Protein AF-A0A661LMF1-F1 (afdb_monomer)

Secondary structure (DSSP, 8-state):
--HHHHHHHHHHHHHHHHHTT-------EEEEE-TTS-EEEESS--STT-EEEE-TT-S-HHHHHHHHHHHHHHHHHH-

Radius of gyration: 22.79 Å; Cα contacts (8 Å, |Δi|>4): 54; chains: 1; bounding box: 54×23×64 Å

Structure (mmCIF, N/CA/C/O backbone):
data_AF-A0A661LMF1-F1
#
_entry.id   AF-A0A661LMF1-F1
#
loop_
_atom_site.group_PDB
_atom_site.id
_atom_site.type_symbol
_atom_site.label_atom_id
_atom_site.label_alt_id
_atom_site.label_comp_id
_atom_site.label_asym_id
_atom_site.label_entity_id
_atom_site.label_seq_id
_atom_site.pdbx_PDB_ins_code
_atom_site.Cartn_x
_atom_site.Cartn_y
_atom_site.Cartn_z
_atom_site.occupancy
_atom_site.B_iso_or_equiv
_atom_site.auth_seq_id
_atom_site.auth_comp_id
_atom_site.auth_asym_id
_atom_site.auth_atom_id
_atom_site.pdbx_PDB_model_num
ATOM 1 N N . MET A 1 1 ? 31.744 -1.808 -40.680 1.00 62.84 1 MET A N 1
ATOM 2 C CA . MET A 1 1 ? 31.535 -2.211 -39.268 1.00 62.84 1 MET A CA 1
ATOM 3 C C . MET A 1 1 ? 31.756 -3.719 -39.186 1.00 62.84 1 MET A C 1
ATOM 5 O O . MET A 1 1 ? 31.215 -4.400 -40.044 1.00 62.84 1 MET A O 1
ATOM 9 N N . SER A 1 2 ? 32.595 -4.254 -38.287 1.00 88.75 2 SER A N 1
ATOM 10 C CA . SER A 1 2 ? 32.837 -5.712 -38.256 1.00 88.75 2 SER A 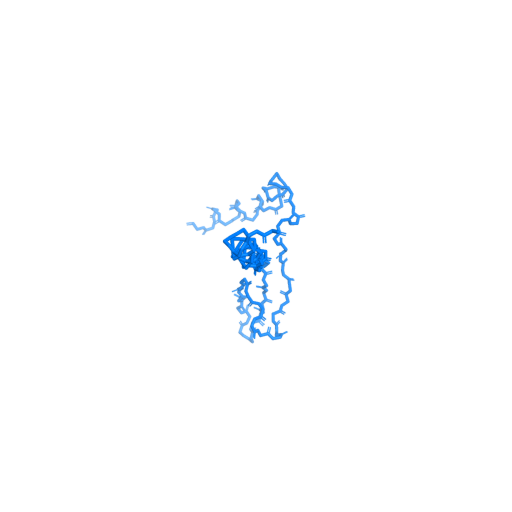CA 1
ATOM 11 C C . SER A 1 2 ? 31.645 -6.459 -37.649 1.00 88.75 2 SER A C 1
ATOM 13 O O . SER A 1 2 ? 30.955 -5.920 -36.781 1.00 88.75 2 SER A O 1
ATOM 15 N N . LEU A 1 3 ? 31.431 -7.708 -38.073 1.00 90.50 3 LEU A N 1
ATOM 16 C CA . LEU A 1 3 ? 30.346 -8.576 -37.594 1.00 90.50 3 LEU A CA 1
ATOM 17 C C . LEU A 1 3 ? 30.322 -8.691 -36.059 1.00 90.50 3 LEU A C 1
ATOM 19 O O . LEU A 1 3 ? 29.264 -8.631 -35.444 1.00 90.50 3 LEU A O 1
ATOM 23 N N . SER A 1 4 ? 31.497 -8.751 -35.429 1.00 90.12 4 SER A N 1
ATOM 24 C CA . SER A 1 4 ? 31.645 -8.774 -33.969 1.00 90.12 4 SER A CA 1
ATOM 25 C C . SER A 1 4 ? 31.095 -7.521 -33.277 1.00 90.12 4 SER A C 1
ATOM 27 O O . SER A 1 4 ? 30.447 -7.627 -32.239 1.00 90.12 4 SER A O 1
ATOM 29 N N . LYS A 1 5 ? 31.294 -6.333 -33.861 1.00 92.31 5 LYS A N 1
ATOM 30 C CA . LYS A 1 5 ? 30.761 -5.073 -33.317 1.00 92.31 5 LYS A CA 1
ATOM 31 C C . LYS A 1 5 ? 29.240 -4.996 -33.462 1.00 92.31 5 LYS A C 1
ATOM 33 O O . LYS A 1 5 ? 28.582 -4.459 -32.574 1.00 92.3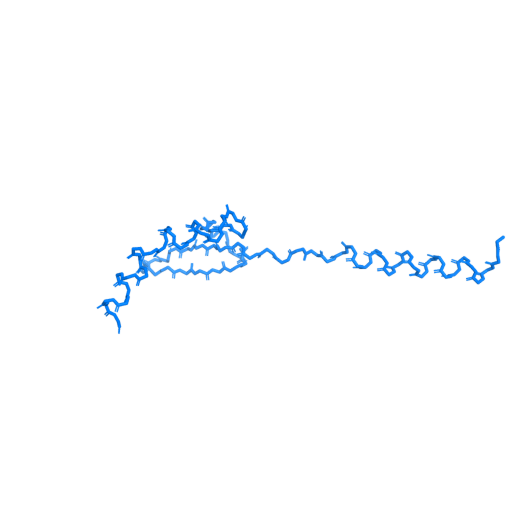1 5 LYS A O 1
ATOM 38 N N . LEU A 1 6 ? 28.688 -5.554 -34.543 1.00 94.88 6 LEU A N 1
ATOM 39 C CA . LEU A 1 6 ? 27.240 -5.648 -34.759 1.00 94.88 6 LEU A CA 1
ATOM 40 C C . LEU A 1 6 ? 26.583 -6.597 -33.742 1.00 94.88 6 LEU A C 1
ATOM 42 O O . LEU A 1 6 ? 25.595 -6.239 -33.111 1.00 94.88 6 LEU A O 1
ATOM 46 N N . LEU A 1 7 ? 27.164 -7.779 -33.525 1.00 95.69 7 LEU A N 1
ATOM 47 C CA . LEU A 1 7 ? 26.652 -8.749 -32.550 1.00 95.69 7 LEU A CA 1
ATOM 48 C C . LEU A 1 7 ? 26.677 -8.196 -31.119 1.00 95.69 7 LEU A C 1
ATOM 50 O O . LEU A 1 7 ? 25.701 -8.340 -30.385 1.00 95.69 7 LEU A O 1
ATOM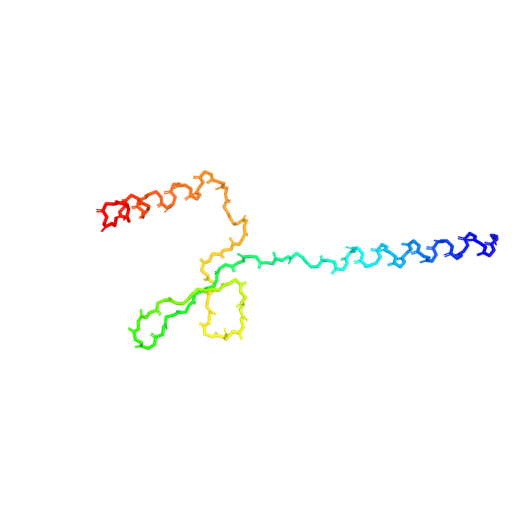 54 N N . LEU A 1 8 ? 27.759 -7.506 -30.745 1.00 95.94 8 LEU A N 1
ATOM 55 C CA . LEU A 1 8 ? 27.871 -6.873 -29.432 1.00 95.94 8 LEU A CA 1
ATOM 56 C C . LEU A 1 8 ? 26.810 -5.782 -29.228 1.00 95.94 8 LEU A C 1
ATOM 58 O O . LEU A 1 8 ? 26.199 -5.707 -28.166 1.00 95.94 8 LEU A O 1
ATOM 62 N N . SER A 1 9 ? 26.559 -4.954 -30.245 1.00 95.38 9 SER A N 1
ATOM 63 C CA . SER A 1 9 ? 25.557 -3.884 -30.152 1.00 95.38 9 SER A CA 1
ATOM 64 C C . SER A 1 9 ? 24.126 -4.426 -30.072 1.00 95.38 9 SER A C 1
ATOM 66 O O . SER A 1 9 ? 23.327 -3.908 -29.292 1.00 95.38 9 SER A O 1
ATOM 68 N N . VAL A 1 10 ? 23.816 -5.514 -30.782 1.00 96.38 10 VAL A N 1
ATOM 69 C CA . VAL A 1 10 ? 22.527 -6.216 -30.648 1.00 96.38 10 VAL A CA 1
ATOM 70 C C . VAL A 1 10 ? 22.361 -6.808 -29.247 1.00 96.38 10 VAL A C 1
ATOM 72 O O . VAL A 1 10 ? 21.315 -6.616 -28.630 1.00 96.38 10 VAL A O 1
ATOM 75 N N . ALA A 1 11 ? 23.390 -7.469 -28.710 1.00 96.50 11 ALA A N 1
ATOM 76 C CA . ALA A 1 11 ? 23.342 -8.033 -27.361 1.00 96.50 11 ALA A CA 1
ATOM 77 C C . ALA A 1 11 ? 23.097 -6.951 -26.294 1.00 96.50 11 ALA A C 1
ATOM 79 O O . ALA A 1 11 ? 22.249 -7.127 -25.419 1.00 96.50 11 ALA A O 1
ATOM 80 N N . ILE A 1 12 ? 23.771 -5.802 -26.407 1.00 96.50 12 ILE A N 1
ATOM 81 C CA . ILE A 1 12 ? 23.563 -4.656 -25.511 1.00 96.50 12 ILE A CA 1
ATOM 82 C C . ILE A 1 12 ? 22.129 -4.125 -25.622 1.00 96.50 12 ILE A C 1
ATOM 84 O O . ILE A 1 12 ? 21.493 -3.892 -24.594 1.00 96.50 12 ILE A O 1
ATOM 88 N N . MET A 1 13 ? 21.587 -3.977 -26.837 1.00 96.31 13 MET A N 1
ATOM 89 C CA . MET A 1 13 ? 20.194 -3.550 -27.012 1.00 96.31 13 MET A CA 1
ATOM 90 C C . MET A 1 13 ? 19.198 -4.526 -26.382 1.00 96.31 13 MET A C 1
ATOM 92 O O . MET A 1 13 ? 18.231 -4.082 -25.761 1.00 96.31 13 MET A O 1
ATOM 96 N N . VAL A 1 14 ? 19.427 -5.836 -26.498 1.00 95.50 14 VAL A N 1
ATOM 97 C CA . VAL A 1 14 ? 18.559 -6.849 -25.878 1.00 95.50 14 VAL A CA 1
ATOM 98 C C . VAL A 1 14 ? 18.602 -6.724 -24.356 1.00 95.50 14 VAL A C 1
ATOM 100 O O . VAL A 1 14 ? 17.550 -6.644 -23.724 1.00 95.50 14 VAL A O 1
ATOM 103 N N . VAL A 1 15 ? 19.796 -6.627 -23.765 1.00 95.31 15 VAL A N 1
ATOM 104 C CA . VAL A 1 15 ? 19.955 -6.467 -22.311 1.00 95.31 15 VAL A CA 1
ATOM 105 C C . VAL A 1 15 ? 19.282 -5.184 -21.819 1.00 95.31 15 VAL A C 1
ATOM 107 O O . VAL A 1 15 ? 18.509 -5.232 -20.865 1.00 95.31 15 VAL A O 1
ATOM 110 N N . LEU A 1 16 ? 19.499 -4.050 -22.491 1.00 93.75 16 LEU A N 1
ATOM 111 C CA . LEU A 1 16 ? 18.858 -2.780 -22.133 1.00 93.75 16 LEU A CA 1
ATOM 112 C C . LEU A 1 16 ? 17.328 -2.856 -22.234 1.00 93.75 16 LEU A C 1
ATOM 114 O O . LEU A 1 16 ? 16.633 -2.350 -21.356 1.00 93.75 16 LEU A O 1
ATOM 118 N N . SER A 1 17 ? 16.798 -3.538 -23.252 1.00 91.81 17 SER A N 1
ATOM 119 C CA . SER A 1 17 ? 15.350 -3.735 -23.409 1.00 91.81 17 SER A CA 1
ATOM 120 C C . SER A 1 17 ? 14.754 -4.556 -22.258 1.00 91.81 17 SER A C 1
ATOM 122 O O . SER A 1 17 ? 13.678 -4.230 -21.750 1.00 91.81 17 SER A O 1
ATOM 124 N N . PHE A 1 18 ? 15.468 -5.585 -21.789 1.00 88.12 18 PHE A N 1
ATOM 125 C CA . PHE A 1 18 ? 15.059 -6.372 -20.621 1.00 88.12 18 PHE A CA 1
ATOM 126 C C . PHE A 1 18 ? 15.119 -5.563 -19.318 1.00 88.12 18 PHE A C 1
ATOM 128 O O . PHE A 1 18 ? 14.197 -5.650 -18.508 1.00 88.12 18 PHE A O 1
ATOM 135 N N . LEU A 1 19 ? 16.152 -4.737 -19.126 1.00 86.94 19 LEU A N 1
ATOM 136 C CA . LEU A 1 19 ? 16.282 -3.894 -17.931 1.00 86.94 19 LEU A CA 1
ATOM 137 C C . LEU A 1 19 ? 15.178 -2.830 -17.842 1.00 86.94 19 LEU A C 1
ATOM 139 O O . LEU A 1 19 ? 14.664 -2.566 -16.758 1.00 86.94 19 LEU A O 1
ATOM 143 N N . LEU A 1 20 ? 14.759 -2.266 -18.977 1.00 83.06 20 LEU A N 1
ATOM 144 C CA . LEU A 1 20 ? 13.655 -1.300 -19.039 1.00 83.06 20 LEU A CA 1
ATOM 145 C C . LEU A 1 20 ? 12.269 -1.941 -18.848 1.00 83.06 20 LEU A C 1
ATOM 147 O O . LEU A 1 20 ? 11.289 -1.231 -18.631 1.00 83.06 20 LEU A O 1
ATOM 151 N N . SER A 1 21 ? 12.170 -3.272 -18.907 1.00 75.94 21 SER A N 1
ATOM 152 C CA . SER A 1 21 ? 10.909 -4.006 -18.740 1.00 75.94 21 SER A CA 1
ATOM 153 C C . SER A 1 21 ? 10.521 -4.235 -17.273 1.00 75.94 21 SER A C 1
ATOM 155 O O . SER A 1 21 ? 9.443 -4.772 -17.001 1.00 75.94 21 SER A O 1
ATOM 157 N N . PHE A 1 22 ? 11.359 -3.824 -16.315 1.00 69.75 22 PHE A N 1
ATOM 158 C CA . PHE A 1 22 ? 11.018 -3.870 -14.895 1.00 69.75 22 PHE A CA 1
ATOM 159 C C . PHE A 1 22 ? 9.885 -2.881 -14.600 1.00 69.75 22 PHE A C 1
ATOM 161 O O . PHE A 1 22 ? 10.086 -1.674 -14.472 1.00 69.75 22 PHE A O 1
ATOM 168 N N . ARG A 1 23 ? 8.657 -3.396 -14.496 1.00 66.69 23 ARG A N 1
ATOM 169 C CA . ARG A 1 23 ? 7.533 -2.610 -13.987 1.00 66.69 23 ARG A CA 1
ATOM 170 C C . ARG A 1 23 ? 7.771 -2.330 -12.507 1.00 66.69 23 ARG A C 1
ATOM 172 O O . ARG A 1 23 ? 8.048 -3.255 -11.748 1.00 66.69 23 ARG A O 1
ATOM 179 N N . TYR A 1 24 ? 7.634 -1.068 -12.104 1.00 67.69 24 TYR A N 1
ATOM 180 C CA . TYR A 1 24 ? 7.589 -0.696 -10.692 1.00 67.69 24 TYR A CA 1
ATOM 181 C C . TYR A 1 24 ? 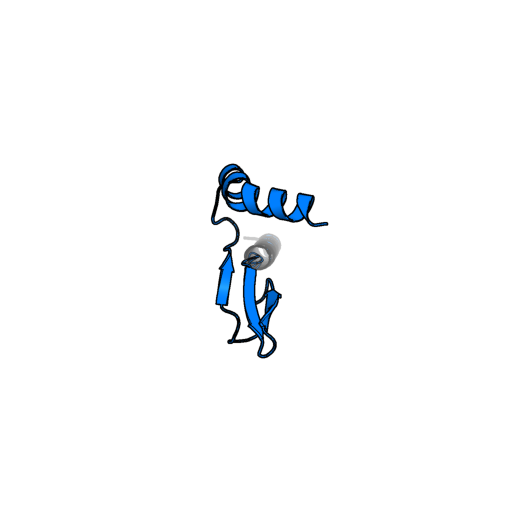6.518 -1.535 -9.989 1.00 67.69 24 TYR A C 1
ATOM 183 O O . TYR A 1 24 ? 5.367 -1.577 -10.435 1.00 67.69 24 TYR A O 1
ATOM 191 N N . ALA A 1 25 ? 6.905 -2.229 -8.918 1.00 68.38 25 ALA A N 1
ATOM 192 C CA . ALA A 1 25 ? 5.951 -2.903 -8.054 1.00 68.38 25 ALA A CA 1
ATOM 193 C C . ALA A 1 25 ? 5.100 -1.820 -7.390 1.00 68.38 25 ALA A C 1
ATOM 195 O O . ALA A 1 25 ? 5.616 -1.053 -6.590 1.00 68.38 25 ALA A O 1
ATOM 196 N N . GLN A 1 26 ? 3.826 -1.721 -7.770 1.00 72.75 26 GLN A N 1
ATOM 197 C CA . GLN A 1 26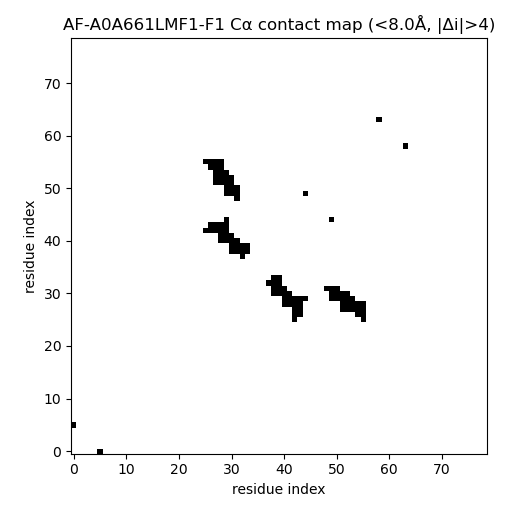 ? 2.906 -0.783 -7.137 1.00 72.75 26 GLN A CA 1
ATOM 198 C C . GLN A 1 26 ? 2.506 -1.348 -5.774 1.00 72.75 26 GLN A C 1
ATOM 200 O O . GLN A 1 26 ? 1.888 -2.411 -5.709 1.00 72.75 26 GLN A O 1
ATOM 205 N N . ALA A 1 27 ? 2.848 -0.646 -4.697 1.00 81.56 27 ALA A N 1
ATOM 206 C CA . ALA A 1 27 ? 2.486 -0.998 -3.324 1.00 81.56 27 ALA A CA 1
ATOM 207 C C . ALA A 1 27 ? 1.287 -0.180 -2.800 1.00 81.56 27 ALA A C 1
ATOM 209 O O . ALA A 1 27 ? 1.175 0.085 -1.602 1.00 81.56 27 ALA A O 1
ATOM 210 N N . ASP A 1 28 ? 0.383 0.230 -3.696 1.00 90.94 28 ASP A N 1
ATOM 211 C CA . ASP A 1 28 ? -0.907 0.813 -3.320 1.00 90.94 28 ASP A CA 1
ATOM 212 C C . ASP A 1 28 ? -1.667 -0.171 -2.416 1.00 90.94 28 ASP A C 1
ATOM 214 O O . ASP A 1 28 ? -1.803 -1.350 -2.737 1.00 90.94 28 ASP A O 1
ATOM 218 N N . ILE A 1 29 ? -2.216 0.311 -1.303 1.00 92.38 29 ILE A N 1
ATOM 219 C CA . ILE A 1 29 ? -3.077 -0.487 -0.433 1.00 92.38 29 ILE A CA 1
ATOM 220 C C . ILE A 1 29 ? -4.524 -0.308 -0.869 1.00 92.38 29 ILE A C 1
ATOM 222 O O . ILE A 1 29 ? -5.057 0.805 -0.937 1.00 92.38 29 ILE A O 1
ATOM 226 N N . TYR A 1 30 ? -5.190 -1.429 -1.099 1.00 95.00 30 TYR A N 1
ATOM 227 C CA . TYR A 1 30 ? -6.612 -1.511 -1.375 1.00 95.00 30 TYR A CA 1
ATOM 228 C C . TYR A 1 30 ? -7.337 -2.133 -0.191 1.00 95.00 30 TYR A C 1
ATOM 230 O O . TYR A 1 30 ? -6.776 -2.963 0.525 1.00 95.00 30 TYR A O 1
ATOM 238 N N . ARG A 1 31 ? -8.610 -1.773 -0.011 1.00 96.19 31 ARG A N 1
ATOM 239 C CA . ARG A 1 31 ? -9.467 -2.361 1.021 1.00 96.19 31 ARG A CA 1
ATOM 240 C C . ARG A 1 31 ? -10.840 -2.766 0.504 1.00 96.19 31 ARG A C 1
ATOM 242 O O . ARG A 1 31 ? -11.365 -2.161 -0.434 1.00 96.19 31 ARG A O 1
ATOM 249 N N . PHE A 1 32 ? -11.436 -3.745 1.168 1.00 96.81 32 PHE A N 1
ATOM 250 C CA . PHE A 1 32 ? -12.807 -4.209 0.965 1.00 96.81 32 PHE A CA 1
ATOM 251 C C . PHE A 1 32 ? -13.413 -4.587 2.322 1.00 96.81 32 PHE A C 1
ATOM 253 O O . PHE A 1 32 ? -12.732 -5.191 3.143 1.00 96.81 32 PHE A O 1
ATOM 260 N N . LYS A 1 33 ? -14.677 -4.224 2.571 1.00 97.62 33 LYS A N 1
ATOM 261 C CA . LYS A 1 33 ? -15.421 -4.663 3.760 1.00 97.62 33 LYS A CA 1
ATOM 262 C C . LYS A 1 33 ? -16.355 -5.794 3.364 1.00 97.62 33 LYS A C 1
ATOM 264 O O . LYS A 1 33 ? -17.178 -5.602 2.470 1.00 97.62 33 LYS A O 1
ATOM 269 N N . ASP A 1 34 ? -16.233 -6.943 4.012 1.00 96.75 34 ASP A N 1
ATOM 270 C CA . ASP A 1 34 ? -17.103 -8.078 3.720 1.00 96.75 34 ASP A CA 1
ATOM 271 C C . ASP A 1 34 ? -18.499 -7.954 4.354 1.00 96.75 34 ASP A C 1
ATOM 273 O O . ASP A 1 34 ? -18.819 -6.989 5.052 1.00 96.75 34 ASP A O 1
ATOM 277 N N . LYS A 1 35 ? -19.344 -8.960 4.096 1.00 97.50 35 LYS A N 1
ATOM 278 C CA . LYS A 1 35 ? -20.724 -9.031 4.598 1.00 97.50 35 LYS A CA 1
ATOM 279 C C . LYS A 1 35 ? -20.832 -9.119 6.126 1.00 97.50 35 LYS A C 1
ATOM 281 O O . LYS A 1 35 ? -21.856 -8.729 6.670 1.00 97.50 35 LYS A O 1
ATOM 286 N N . ASN A 1 36 ? -19.797 -9.619 6.802 1.00 97.88 36 ASN A N 1
ATOM 287 C CA . ASN A 1 36 ? -19.734 -9.712 8.262 1.00 97.88 36 ASN A CA 1
ATOM 288 C C . ASN A 1 36 ? -19.135 -8.436 8.876 1.00 97.88 36 ASN A C 1
ATOM 290 O O . ASN A 1 36 ? -19.058 -8.295 10.093 1.00 97.88 36 ASN A O 1
ATOM 294 N N . GLY A 1 37 ? -18.711 -7.496 8.031 1.00 96.31 37 GLY A N 1
ATOM 295 C CA . GLY A 1 37 ? -18.157 -6.217 8.420 1.00 96.31 37 GLY A CA 1
ATOM 296 C C . GLY A 1 37 ? -16.647 -6.214 8.651 1.00 96.31 37 GLY A C 1
ATOM 297 O O . GLY A 1 37 ? -16.132 -5.207 9.144 1.00 96.31 37 GLY A O 1
ATOM 298 N N . VAL A 1 38 ? -15.935 -7.277 8.272 1.00 97.00 38 VAL A N 1
ATOM 299 C CA . VAL A 1 38 ? -14.477 -7.373 8.418 1.00 97.00 38 VAL A CA 1
ATOM 300 C C . VAL A 1 38 ? -13.791 -6.640 7.266 1.00 97.00 38 VAL A C 1
ATOM 302 O O . VAL A 1 38 ? -14.171 -6.783 6.101 1.00 97.00 38 VAL A O 1
ATOM 305 N N . TRP A 1 39 ? -12.781 -5.831 7.592 1.00 96.12 39 TRP A N 1
ATOM 306 C CA . TRP A 1 39 ? -11.937 -5.169 6.599 1.00 96.12 39 TRP A CA 1
ATOM 307 C C . TRP A 1 39 ? -10.837 -6.109 6.105 1.00 96.12 39 TRP A C 1
ATOM 309 O O . TRP A 1 39 ? -10.047 -6.620 6.892 1.00 96.12 39 TRP A O 1
ATOM 319 N N . HIS A 1 40 ? -10.756 -6.269 4.789 1.00 96.19 40 HIS A N 1
ATOM 320 C CA . HIS A 1 40 ? -9.709 -6.998 4.082 1.00 96.19 40 HIS A CA 1
ATOM 321 C C . HIS A 1 40 ? -8.817 -6.004 3.350 1.00 96.19 40 HIS A C 1
ATOM 323 O O . HIS A 1 40 ? -9.331 -5.134 2.643 1.00 96.19 40 HIS A O 1
ATOM 329 N N . PHE A 1 41 ? -7.501 -6.152 3.476 1.00 95.06 41 PHE A N 1
ATOM 330 C CA . PHE A 1 41 ? -6.511 -5.299 2.817 1.00 95.06 41 PHE A CA 1
ATOM 331 C C . PHE A 1 41 ? -5.632 -6.116 1.869 1.00 95.06 41 PHE A C 1
ATOM 333 O O . PHE A 1 41 ? -5.399 -7.300 2.099 1.00 95.06 41 PHE A O 1
ATOM 340 N N . THR A 1 42 ? -5.162 -5.496 0.788 1.00 93.19 42 THR A N 1
ATOM 341 C CA . THR A 1 42 ? -4.236 -6.120 -0.169 1.00 93.19 42 THR A CA 1
ATOM 342 C C . THR A 1 42 ? -3.417 -5.061 -0.903 1.00 93.19 42 THR A C 1
ATOM 344 O O . THR A 1 42 ? -3.880 -3.932 -1.069 1.00 93.19 42 THR A O 1
ATOM 347 N N . ASN A 1 43 ? -2.224 -5.429 -1.364 1.00 92.44 43 ASN A N 1
ATOM 348 C CA . ASN A 1 43 ? -1.392 -4.620 -2.256 1.00 92.44 43 ASN A CA 1
ATOM 349 C C . ASN A 1 43 ? -1.655 -4.902 -3.749 1.00 92.44 43 ASN A C 1
ATOM 351 O O . ASN A 1 43 ? -1.115 -4.221 -4.614 1.00 92.44 43 ASN A O 1
ATOM 355 N N . VAL A 1 44 ? -2.485 -5.900 -4.074 1.00 87.81 44 VAL A N 1
ATOM 356 C CA . VAL A 1 44 ? -2.821 -6.269 -5.456 1.00 87.81 44 VAL A CA 1
ATOM 357 C C . VAL A 1 44 ? -4.330 -6.239 -5.633 1.00 87.81 44 V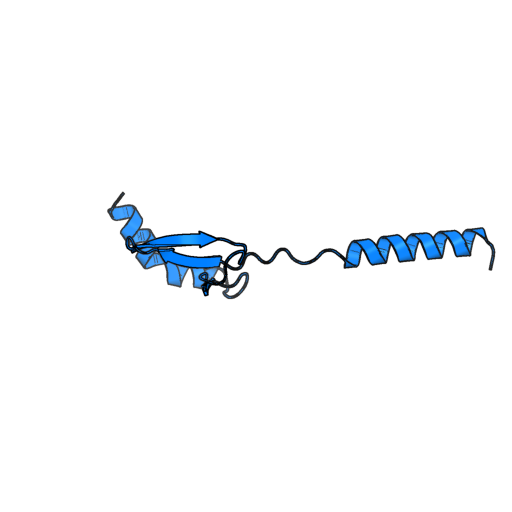AL A C 1
ATOM 359 O O . VAL A 1 44 ? -5.064 -6.966 -4.967 1.00 87.81 44 VAL A O 1
ATOM 362 N N . ARG A 1 45 ? -4.820 -5.436 -6.581 1.00 88.12 45 ARG A N 1
ATOM 363 C CA . ARG A 1 45 ? -6.252 -5.378 -6.901 1.00 88.12 45 ARG A CA 1
ATOM 364 C C . ARG A 1 45 ? -6.677 -6.581 -7.755 1.00 88.12 45 ARG A C 1
ATOM 366 O O . ARG A 1 45 ? -6.946 -6.441 -8.943 1.00 88.12 45 ARG A O 1
ATOM 373 N N . SER A 1 46 ? -6.726 -7.758 -7.139 1.00 87.00 46 SER A N 1
ATOM 374 C CA . SER A 1 46 ? -7.130 -9.020 -7.776 1.00 87.00 46 SER A CA 1
ATOM 375 C C . SER A 1 46 ? -8.648 -9.193 -7.901 1.00 87.00 46 SER A C 1
ATOM 377 O O . SER A 1 46 ? -9.106 -10.006 -8.697 1.00 87.00 46 SER A O 1
ATOM 379 N N . ASP A 1 47 ? -9.435 -8.420 -7.146 1.00 92.94 47 ASP A N 1
ATOM 380 C CA . ASP A 1 47 ? -10.896 -8.497 -7.129 1.00 92.94 47 ASP A CA 1
ATOM 381 C C . ASP A 1 47 ? -11.526 -7.091 -7.256 1.00 92.94 47 ASP A C 1
ATOM 383 O O . ASP A 1 47 ? -11.060 -6.127 -6.630 1.00 92.94 47 ASP A O 1
ATOM 387 N N . PRO A 1 48 ? -12.592 -6.931 -8.066 1.00 95.06 48 PRO A N 1
ATOM 388 C CA . PRO A 1 48 ? -13.210 -5.636 -8.336 1.00 95.06 48 PRO A CA 1
ATOM 389 C C . PRO A 1 48 ? -13.877 -4.990 -7.120 1.00 95.06 48 PRO A C 1
ATOM 391 O O . PRO A 1 48 ? -14.143 -3.789 -7.176 1.00 95.06 48 PRO A O 1
ATOM 394 N N . ARG A 1 49 ? -14.151 -5.723 -6.037 1.00 96.50 49 ARG A N 1
ATOM 395 C CA . ARG A 1 49 ? -14.718 -5.192 -4.785 1.00 96.50 49 ARG A CA 1
ATOM 396 C C . ARG A 1 49 ? -13.731 -4.308 -4.033 1.00 96.50 49 ARG A C 1
ATOM 398 O O . ARG A 1 49 ? -14.152 -3.400 -3.317 1.00 96.50 49 ARG A O 1
ATOM 405 N N . TYR A 1 50 ? -12.434 -4.527 -4.230 1.00 96.50 50 TYR A N 1
ATOM 406 C CA . TYR A 1 50 ? -11.404 -3.699 -3.627 1.00 96.50 50 TYR A CA 1
ATOM 407 C C . TYR A 1 50 ? -11.442 -2.274 -4.185 1.00 96.50 50 TYR A C 1
ATOM 409 O O . TYR A 1 50 ? -11.565 -2.030 -5.396 1.00 96.50 50 TYR A O 1
ATOM 417 N N . ARG A 1 51 ? -11.343 -1.313 -3.269 1.00 95.50 51 ARG A N 1
ATOM 418 C CA . ARG A 1 51 ? -11.242 0.121 -3.547 1.00 95.50 51 ARG A CA 1
ATOM 419 C C . ARG A 1 51 ? -9.904 0.627 -3.023 1.00 95.50 51 ARG A C 1
ATOM 421 O O . ARG A 1 51 ? -9.415 0.134 -2.009 1.00 95.50 51 ARG A O 1
ATOM 428 N N . LEU A 1 52 ? -9.317 1.593 -3.727 1.00 93.44 52 LEU A N 1
ATOM 429 C CA . LEU A 1 52 ? -8.061 2.218 -3.320 1.00 93.44 52 LEU A CA 1
ATOM 430 C C . LE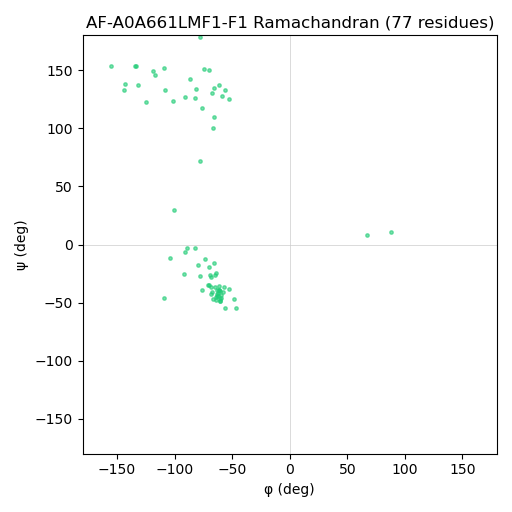U A 1 52 ? -8.226 2.847 -1.931 1.00 93.44 52 LEU A C 1
ATOM 432 O O . LEU A 1 52 ? -9.171 3.604 -1.705 1.00 93.44 52 LEU A O 1
ATOM 436 N N . TYR A 1 53 ? -7.319 2.512 -1.018 1.00 92.12 53 TYR A N 1
ATOM 437 C CA . TYR A 1 53 ? -7.288 3.051 0.338 1.00 92.12 53 TYR A CA 1
ATOM 438 C C . TYR A 1 53 ? -6.108 3.998 0.539 1.00 92.12 53 TYR A C 1
ATOM 440 O O . TYR A 1 53 ? -6.293 5.097 1.053 1.00 92.12 53 TYR A O 1
ATOM 448 N N . MET A 1 54 ? -4.920 3.598 0.090 1.00 88.31 54 MET A N 1
ATOM 449 C CA . MET A 1 54 ? -3.699 4.386 0.213 1.00 88.31 54 MET A CA 1
ATOM 450 C C . MET A 1 54 ? -2.832 4.176 -1.023 1.00 88.31 54 MET A C 1
ATOM 452 O O . MET A 1 54 ? -2.638 3.043 -1.450 1.00 88.31 54 MET A O 1
ATOM 456 N N . ARG A 1 55 ? -2.320 5.266 -1.599 1.00 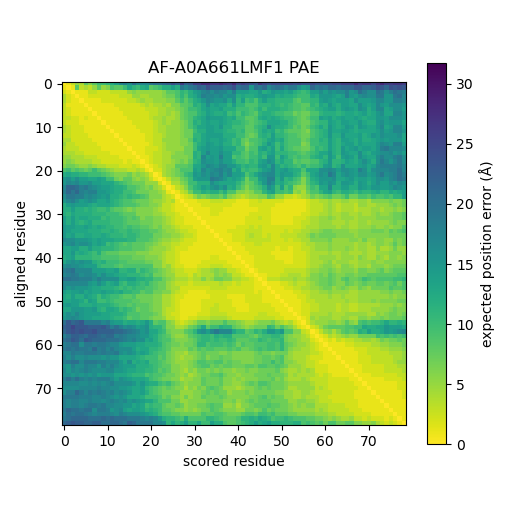88.25 55 ARG A N 1
ATOM 457 C CA . ARG A 1 55 ? -1.346 5.186 -2.691 1.00 88.25 55 ARG A CA 1
ATOM 458 C C . ARG A 1 55 ? 0.067 5.075 -2.146 1.00 88.25 55 ARG A C 1
ATOM 460 O O . ARG A 1 55 ? 0.406 5.758 -1.176 1.00 88.25 55 ARG A O 1
ATOM 467 N N . GLU A 1 56 ? 0.893 4.286 -2.810 1.00 85.19 56 GLU A N 1
ATOM 468 C CA . GLU A 1 56 ? 2.331 4.296 -2.594 1.00 85.19 56 GLU A CA 1
ATOM 469 C C . GLU A 1 56 ? 2.906 5.681 -2.934 1.00 85.19 56 GLU A C 1
ATOM 471 O O . GLU A 1 56 ? 2.506 6.321 -3.906 1.00 85.19 56 GLU A O 1
ATOM 476 N N . GLY A 1 57 ? 3.820 6.180 -2.097 1.00 77.69 57 GLY A N 1
ATOM 477 C CA . GLY A 1 57 ? 4.521 7.445 -2.350 1.00 77.69 57 GLY A CA 1
ATOM 478 C C . GLY A 1 57 ? 3.650 8.711 -2.313 1.00 77.69 57 GLY A C 1
ATOM 479 O O . GLY A 1 57 ? 4.142 9.789 -2.635 1.00 77.69 57 GLY A O 1
ATOM 480 N N . GLY A 1 58 ? 2.378 8.618 -1.904 1.00 72.75 58 GLY A N 1
ATOM 481 C CA . GLY A 1 58 ? 1.447 9.752 -1.937 1.00 72.75 58 GLY A CA 1
ATOM 482 C C . GLY A 1 58 ? 1.734 10.857 -0.915 1.00 72.75 58 GLY A C 1
ATOM 483 O O . GLY A 1 58 ? 1.261 11.978 -1.084 1.00 72.75 58 GLY A O 1
ATOM 484 N N . LEU A 1 59 ? 2.502 10.566 0.140 1.00 80.19 59 LEU A N 1
ATOM 485 C CA . LEU A 1 59 ? 2.794 11.497 1.228 1.00 80.19 59 LEU A CA 1
ATOM 486 C C . LEU A 1 59 ? 4.283 11.491 1.602 1.00 80.19 59 LEU A C 1
ATOM 488 O O . LEU A 1 59 ? 4.981 10.487 1.463 1.00 80.19 59 LEU A O 1
ATOM 492 N N . LYS A 1 60 ? 4.764 12.617 2.143 1.00 86.12 60 LYS A N 1
ATOM 493 C CA . LYS A 1 60 ? 6.089 12.707 2.778 1.00 86.12 60 LYS A CA 1
ATOM 494 C C . LYS A 1 60 ? 6.088 11.933 4.102 1.00 86.12 60 LYS A C 1
ATOM 496 O O . LYS A 1 60 ? 5.076 11.930 4.797 1.00 86.12 60 LYS A O 1
ATOM 501 N N . ALA A 1 61 ? 7.236 11.383 4.507 1.00 82.38 61 ALA A N 1
ATOM 502 C CA . ALA A 1 61 ? 7.384 10.603 5.747 1.00 82.38 61 ALA A CA 1
ATOM 503 C C . ALA A 1 61 ? 6.766 11.285 6.985 1.00 82.38 61 ALA A C 1
ATOM 505 O O . ALA A 1 61 ? 5.970 10.681 7.698 1.00 82.38 61 ALA A O 1
ATOM 506 N N . ARG A 1 62 ? 7.040 12.583 7.187 1.00 87.56 62 ARG A N 1
ATOM 507 C CA . ARG A 1 62 ? 6.467 13.377 8.291 1.00 87.56 62 ARG A CA 1
ATOM 508 C C . ARG A 1 62 ? 4.936 13.383 8.295 1.00 87.56 62 ARG A C 1
ATOM 510 O O . ARG A 1 62 ? 4.322 13.379 9.354 1.00 87.56 62 ARG A O 1
ATOM 517 N N . GLN A 1 63 ? 4.325 13.411 7.116 1.00 87.38 63 GLN A N 1
ATOM 518 C CA . GLN A 1 63 ? 2.877 13.463 6.985 1.00 87.38 63 GLN A CA 1
ATOM 519 C C . GLN A 1 63 ? 2.233 12.134 7.397 1.00 87.38 63 GLN A C 1
ATOM 521 O O . GLN A 1 63 ? 1.161 12.147 7.989 1.00 87.38 63 GLN A O 1
ATOM 526 N N . TYR A 1 64 ? 2.893 11.000 7.135 1.00 83.88 64 TYR A N 1
ATOM 527 C CA . TYR A 1 64 ? 2.423 9.703 7.622 1.00 83.88 64 TYR A CA 1
ATOM 528 C C . TYR A 1 64 ? 2.417 9.636 9.145 1.00 83.88 64 TYR A C 1
ATOM 530 O O . TYR A 1 64 ? 1.418 9.205 9.709 1.00 83.88 64 TYR A O 1
ATOM 538 N N . ILE A 1 65 ? 3.486 10.111 9.795 1.00 86.00 65 ILE A N 1
ATOM 539 C CA . ILE A 1 65 ? 3.565 10.156 11.262 1.00 86.00 65 ILE A CA 1
ATOM 540 C C . ILE A 1 65 ? 2.374 10.944 11.807 1.00 86.00 65 ILE A C 1
ATOM 542 O O . ILE A 1 65 ? 1.585 10.393 12.556 1.00 86.00 65 ILE A O 1
ATOM 546 N N . ILE A 1 66 ? 2.174 12.180 11.340 1.00 89.50 66 ILE A N 1
ATOM 547 C CA . ILE A 1 66 ? 1.089 13.051 11.821 1.00 89.50 66 ILE A CA 1
ATOM 548 C C . ILE A 1 66 ? -0.293 12.433 11.587 1.00 89.50 66 ILE A C 1
ATOM 550 O O . ILE A 1 66 ? -1.137 12.454 12.476 1.00 89.50 66 ILE A O 1
ATOM 554 N N . ASN A 1 67 ? -0.539 11.891 10.393 1.00 88.38 67 ASN A N 1
ATOM 555 C CA . ASN A 1 67 ? -1.860 11.373 10.042 1.00 88.38 67 ASN A CA 1
ATOM 556 C C . ASN A 1 67 ? -2.231 10.111 10.834 1.00 88.38 67 ASN A C 1
ATOM 558 O O . ASN A 1 67 ? -3.419 9.849 11.028 1.00 88.38 67 ASN A O 1
ATOM 562 N N . TYR A 1 68 ? -1.241 9.320 11.255 1.00 88.75 68 TYR A N 1
ATOM 563 C CA . TYR A 1 68 ? -1.466 8.059 11.960 1.00 88.75 68 TYR A CA 1
ATOM 564 C C . TYR A 1 68 ? -1.203 8.129 13.464 1.00 88.75 68 TYR A C 1
ATOM 566 O O . TYR A 1 68 ? -1.623 7.214 14.167 1.00 88.75 68 TYR A O 1
ATOM 574 N N . ASP A 1 69 ? -0.593 9.206 13.959 1.00 92.81 69 ASP A N 1
ATOM 575 C CA . ASP A 1 69 ? -0.206 9.410 15.360 1.00 92.81 69 ASP A CA 1
ATOM 576 C C . ASP A 1 69 ? -1.334 9.059 16.340 1.00 92.81 69 ASP A C 1
ATOM 578 O O . ASP A 1 69 ? -1.205 8.162 17.172 1.00 92.81 69 ASP A O 1
ATOM 582 N N . ALA A 1 70 ? -2.505 9.670 16.146 1.00 93.62 70 ALA A N 1
ATOM 583 C CA . ALA A 1 70 ? -3.666 9.448 17.002 1.00 93.62 70 ALA A CA 1
ATOM 584 C C . ALA A 1 70 ? -4.149 7.985 17.001 1.00 93.62 70 ALA A C 1
ATOM 586 O O . ALA A 1 70 ? -4.599 7.475 18.027 1.00 93.62 70 ALA A O 1
ATOM 587 N N . ILE A 1 71 ? -4.071 7.295 15.858 1.00 90.81 71 ILE A N 1
ATOM 588 C CA . ILE A 1 71 ? -4.500 5.893 15.749 1.00 90.81 71 ILE A CA 1
ATOM 589 C C . ILE A 1 71 ? -3.464 4.965 16.390 1.00 90.81 71 ILE A C 1
ATOM 591 O O . ILE A 1 71 ? -3.852 4.008 17.056 1.00 90.81 71 ILE A O 1
ATOM 595 N N . ILE A 1 72 ? -2.171 5.256 16.219 1.00 89.94 72 ILE A N 1
ATOM 596 C CA . ILE A 1 72 ? -1.073 4.508 16.843 1.00 89.94 72 ILE A CA 1
ATOM 597 C C . ILE A 1 72 ? -1.193 4.587 18.366 1.00 89.94 72 ILE A C 1
ATOM 599 O O . ILE A 1 72 ? -1.187 3.548 19.023 1.00 89.94 72 ILE A O 1
ATOM 603 N N . HIS A 1 73 ? -1.379 5.790 18.917 1.00 95.19 73 HIS A N 1
ATOM 604 C CA . HIS A 1 73 ? -1.555 5.982 20.357 1.00 95.19 73 HIS A CA 1
ATOM 605 C C . HIS A 1 73 ? -2.780 5.246 20.893 1.00 95.19 73 HIS A C 1
ATOM 607 O O . HIS A 1 73 ? -2.664 4.469 21.836 1.00 95.19 73 HIS A O 1
ATOM 613 N N . LYS A 1 74 ? -3.933 5.399 20.233 1.00 96.00 74 LYS A N 1
ATOM 614 C CA . LYS A 1 74 ? -5.153 4.690 20.629 1.00 96.00 74 LYS A CA 1
ATOM 615 C C . LYS A 1 74 ? -4.973 3.168 20.633 1.00 96.00 74 LYS A C 1
ATOM 617 O O . LYS A 1 74 ? -5.498 2.493 21.511 1.00 96.00 74 LYS A O 1
ATOM 622 N N . ALA A 1 75 ? -4.273 2.618 19.641 1.00 92.75 75 ALA A N 1
ATOM 623 C CA . ALA A 1 75 ? -4.016 1.183 19.577 1.00 92.75 75 ALA A CA 1
ATOM 624 C C . ALA A 1 75 ? -3.073 0.722 20.698 1.00 92.75 75 ALA A C 1
ATOM 626 O O . ALA A 1 75 ? -3.347 -0.298 21.317 1.00 92.75 75 ALA A O 1
ATOM 627 N N . ALA A 1 76 ? -2.015 1.488 20.980 1.00 94.81 76 ALA A N 1
ATOM 628 C CA . ALA A 1 76 ? -1.054 1.191 22.043 1.00 94.81 76 ALA A CA 1
ATOM 629 C C . ALA A 1 76 ? -1.660 1.252 23.456 1.00 94.81 76 ALA A C 1
ATOM 631 O O . ALA A 1 76 ? -1.160 0.609 24.368 1.00 94.81 76 ALA A O 1
ATOM 632 N N . GLU A 1 77 ? -2.722 2.032 23.656 1.00 96.06 77 GLU A N 1
ATOM 633 C CA . GLU A 1 77 ? -3.467 2.051 24.922 1.00 96.06 77 GLU A CA 1
ATOM 634 C C . GLU A 1 77 ? -4.411 0.851 25.070 1.00 96.06 77 GLU A C 1
ATOM 636 O O . GLU A 1 77 ? -4.761 0.465 26.184 1.00 96.06 77 GLU A O 1
ATOM 641 N N . GLN A 1 78 ? -4.869 0.287 23.951 1.00 95.38 78 GLN A N 1
ATOM 642 C CA . GLN A 1 78 ? -5.905 -0.742 23.934 1.00 95.38 78 GLN A CA 1
ATOM 643 C C . GLN A 1 78 ? -5.347 -2.176 23.979 1.00 95.38 78 GLN A C 1
ATOM 645 O O . GLN A 1 78 ? -6.073 -3.079 24.406 1.00 95.38 78 GLN A O 1
ATOM 650 N N . PHE A 1 79 ? -4.108 -2.393 23.527 1.00 85.88 79 PHE A N 1
ATOM 651 C CA . PHE A 1 79 ? -3.457 -3.705 23.406 1.00 85.88 79 PHE A CA 1
ATOM 652 C C . PHE A 1 79 ? -2.070 -3.696 24.043 1.00 85.88 79 PHE A C 1
ATOM 654 O O . PHE A 1 79 ? -1.706 -4.742 24.625 1.00 85.88 79 PHE A O 1
#

Solvent-accessible surface area (backbone atoms only — not comparable to full-atom values): 4907 Å² total; per-residue (Å²): 133,58,70,68,60,52,54,52,50,52,52,50,51,51,52,53,54,57,64,71,63,65,71,79,82,68,63,32,33,26,37,35,69,49,98,90,66,52,79,45,74,40,54,64,90,85,49,88,77,48,39,87,70,44,66,58,85,74,65,58,73,71,53,52,50,66,74,41,45,69,59,52,52,55,48,67,75,74,108

Mean predicted aligned error: 8.2 Å

pLDDT: mean 89.59, std 8.18, range [62.84, 97.88]

Sequence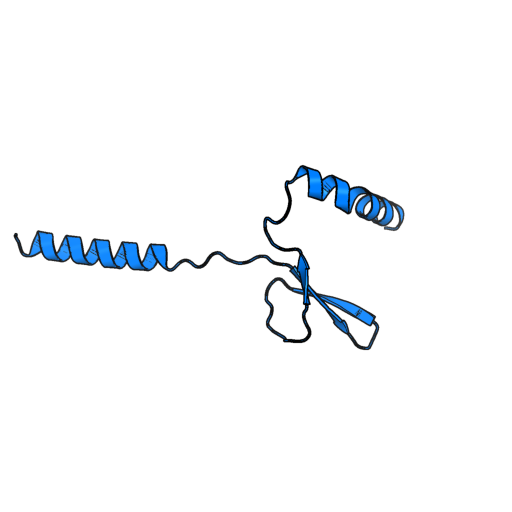 (79 aa):
MSLSKLLLSVAIMVVLSFLLSFRYAQADIYRFKDKNGVWHFTNVRSDPRYRLYMREGGLKARQYIINYDAIIHKAAEQF

Nearest PDB structures (foldseek):
  5tgc-assembly3_E  TM=4.254E-01  e=5.835E-01  Saccharomyces cerevisiae
  8oue-assembly1_F  TM=3.811E-01  e=1.350E+00  Homo sapiens
  3u28-assembly1_B  TM=4.327E-01  e=2.413E+00  Saccharomyces cerevisiae S288C
  3uai-assembly1_B  TM=4.342E-01  e=2.745E+00  Saccharomyces cerevisiae S288C

Foldseek 3Di:
DDPVVVVVVVVVVVVVVVVVPDDPQWQFKWWAQDPVRDIDIDSDPPDPRTDTDGGPPPDDPVVVCVVCVVVVVVVVVVD